Protein AF-A0A7S0IC46-F1 (afdb_monomer)

InterPro domains:
  IPR007271 Nucleotide-sugar transporter [PF04142] (14-119)
  IPR007271 Nucleotide-sugar transporter [PTHR10231] (14-120)

Radius of gyration: 25.65 Å; Cα contacts (8 Å, |Δi|>4): 23; chains: 1; bounding box: 39×58×80 Å

Organism: Micromonas pusilla (NCBI:txid38833)

Solvent-accessible surface area (backbone atoms only — not comparable to full-atom values): 8799 Å² total; per-residue (Å²): 136,85,81,82,81,76,76,78,73,77,76,77,77,74,48,72,65,57,53,52,51,52,50,50,54,52,49,49,68,58,48,50,62,52,49,35,62,76,61,72,44,92,59,76,68,66,86,70,45,76,64,53,54,51,52,51,5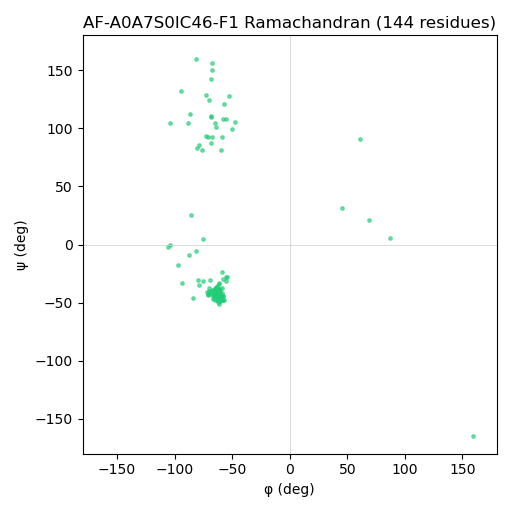4,51,51,54,50,48,56,51,51,50,56,49,47,61,76,74,46,55,75,67,58,52,55,52,51,52,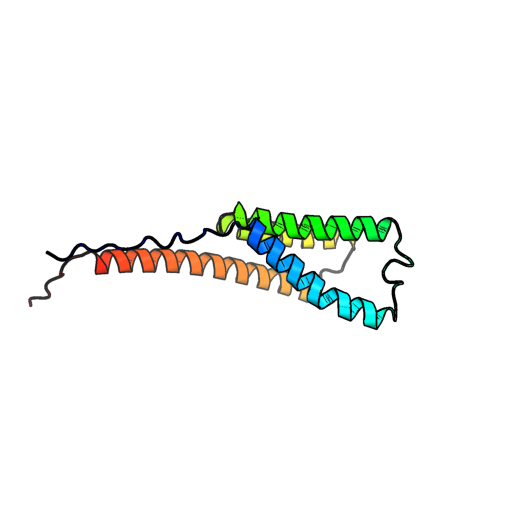53,52,50,52,54,49,50,55,52,49,45,46,73,74,63,71,49,78,86,44,69,66,59,56,49,50,53,51,52,52,52,51,53,53,53,50,57,53,52,54,53,55,52,51,54,49,53,52,50,53,50,49,54,58,71,70,46,87,68,87,74,86,80,128

Secondary structure (DSSP, 8-state):
---------------HHHHHHHHHHHHHHHHHHHHHHHHTSS-TTTT--HHHHHHHHHHHHHHHHHHHHHHH--HHHHHHHHHHHHHHHHHHHHHHH-----HHHHHHHHHHHHHHHHHHHHHHHHHHHHHHHHHHHSS-------

pLDDT: mean 77.1, std 13.33, range [38.56, 94.75]

Sequence (146 aa):
GGSGVGGERGAETFSVWDRNIQLAMYSIAIYLPTAFLDVGGANILEGWTPLVWGIACLHASGGVLVALSVLYSSSVTKTVAVCASLVLTTVMGNALFDAPLDGAIGLGCAVVVIAVFGYRDDCDVEEELRRLRRLAEGSPGFHRSQ

Mean predicted aligned error: 13.06 Å

Foldseek 3Di:
DDDPPPPPPPPPPDDLVNVVVVVVVVVCVVVVVVLCVVVVHPCSVPPDDVVNVVVVVVVVVVVVVVSVCVVPDDPVVVLVVVLVCLVVCVVCCCVPVVDPPPVVSVVVSVVVVVVSVVVVVVVVVVVVVVVVVCVVVVDPDPDPDD

Structure (mmCIF, N/CA/C/O backbone):
data_AF-A0A7S0IC46-F1
#
_entry.id   AF-A0A7S0IC46-F1
#
loop_
_atom_site.group_PDB
_atom_site.id
_atom_site.type_symbol
_atom_site.label_atom_id
_atom_site.label_alt_id
_atom_site.label_comp_id
_atom_site.label_asym_id
_atom_site.label_entity_id
_atom_site.label_seq_id
_atom_site.pdbx_PDB_ins_code
_atom_site.Cartn_x
_atom_site.Cartn_y
_atom_site.Cartn_z
_atom_site.occupancy
_atom_site.B_iso_or_equiv
_atom_site.auth_seq_id
_atom_site.auth_comp_id
_atom_site.auth_asym_id
_atom_site.auth_atom_id
_atom_site.pdbx_PDB_model_num
ATOM 1 N N . GLY A 1 1 ? 5.095 31.108 47.128 1.00 38.56 1 GLY A N 1
ATOM 2 C CA . GLY A 1 1 ? 4.135 30.685 46.095 1.00 38.56 1 GLY A CA 1
ATOM 3 C C . GLY A 1 1 ? 4.890 30.557 44.800 1.00 38.56 1 GLY A C 1
ATOM 4 O O . GLY A 1 1 ? 5.307 31.573 44.269 1.00 38.56 1 GLY A O 1
ATOM 5 N N . GLY A 1 2 ? 5.184 29.326 44.383 1.00 42.34 2 GLY A N 1
ATOM 6 C CA . GLY A 1 2 ? 5.891 29.052 43.135 1.00 42.34 2 GLY A CA 1
ATOM 7 C C . GLY A 1 2 ? 4.890 28.967 41.992 1.00 42.34 2 GLY A C 1
ATOM 8 O O . GLY A 1 2 ? 4.069 28.055 41.965 1.00 42.34 2 GLY A O 1
ATOM 9 N N . SER A 1 3 ? 4.946 29.936 41.086 1.00 43.66 3 SER A N 1
ATOM 10 C CA . SER A 1 3 ? 4.186 29.943 39.842 1.00 43.66 3 SER A CA 1
ATOM 11 C C . SER A 1 3 ? 4.713 28.842 38.923 1.00 43.66 3 SER A C 1
ATOM 13 O O . SER A 1 3 ? 5.831 28.924 38.418 1.00 43.66 3 SER A O 1
ATOM 15 N N . GLY A 1 4 ? 3.909 27.799 38.724 1.00 46.34 4 GLY A N 1
ATOM 16 C CA . GLY A 1 4 ? 4.142 26.783 37.707 1.00 46.34 4 GLY A CA 1
ATOM 17 C C . GLY A 1 4 ? 3.857 27.356 36.324 1.00 46.34 4 GLY A C 1
ATOM 18 O O . GLY A 1 4 ? 2.721 27.330 35.864 1.00 46.34 4 GLY A O 1
ATOM 19 N N . VAL A 1 5 ? 4.892 27.865 35.657 1.00 52.06 5 VAL A N 1
ATOM 20 C CA . VAL A 1 5 ? 4.880 28.083 34.206 1.00 52.06 5 VAL A CA 1
ATOM 21 C C . VAL A 1 5 ? 5.170 26.730 33.560 1.00 52.06 5 VAL A C 1
ATOM 23 O O . VAL A 1 5 ? 6.310 26.382 33.257 1.00 52.06 5 VAL A O 1
ATOM 26 N N . GLY A 1 6 ? 4.118 25.924 33.425 1.00 44.19 6 GLY A N 1
ATOM 27 C CA . GLY A 1 6 ? 4.109 24.778 32.527 1.00 44.19 6 GLY A CA 1
ATOM 28 C C . GLY A 1 6 ? 4.069 25.309 31.104 1.00 44.19 6 GLY A C 1
ATOM 29 O O . GLY A 1 6 ? 3.000 25.614 30.592 1.00 44.19 6 GLY A O 1
ATOM 30 N N . GLY A 1 7 ? 5.244 25.485 30.499 1.00 42.31 7 GLY A N 1
ATOM 31 C CA . GLY A 1 7 ? 5.361 25.783 29.080 1.00 42.31 7 GLY A CA 1
ATOM 32 C C . GLY A 1 7 ? 4.701 24.667 28.282 1.00 42.31 7 GLY A C 1
ATOM 33 O O . GLY A 1 7 ? 5.226 23.553 28.213 1.00 42.31 7 GLY A O 1
ATOM 34 N N . GLU A 1 8 ? 3.547 24.975 27.701 1.00 49.84 8 GLU A N 1
ATOM 35 C CA . GLU A 1 8 ? 2.916 24.190 26.654 1.00 49.84 8 GLU A CA 1
ATOM 36 C C . GLU A 1 8 ? 3.900 24.121 25.482 1.00 49.84 8 GLU A C 1
ATOM 38 O O . GLU A 1 8 ? 3.973 25.007 24.632 1.00 49.84 8 GLU A O 1
ATOM 43 N N . ARG A 1 9 ? 4.730 23.073 25.454 1.00 46.66 9 ARG A N 1
ATOM 44 C CA . ARG A 1 9 ? 5.379 22.653 24.217 1.00 46.66 9 ARG A CA 1
ATOM 45 C C . ARG A 1 9 ? 4.244 22.219 23.307 1.00 46.66 9 ARG A C 1
ATOM 47 O O . ARG A 1 9 ? 3.701 21.135 23.504 1.00 46.66 9 ARG A O 1
ATOM 54 N N . GLY A 1 10 ? 3.870 23.094 22.374 1.00 42.12 10 GLY A N 1
ATOM 55 C CA . GLY A 1 10 ? 2.968 22.771 21.282 1.00 42.12 10 GLY A CA 1
ATOM 56 C C . GLY A 1 10 ? 3.429 21.460 20.666 1.00 42.12 10 GLY A C 1
ATOM 57 O O . GLY A 1 10 ? 4.481 21.394 20.034 1.00 42.12 10 GLY A O 1
ATOM 58 N N . ALA A 1 11 ? 2.691 20.390 20.944 1.00 45.97 11 ALA A N 1
ATOM 59 C CA . ALA A 1 11 ? 2.861 19.137 20.249 1.00 45.97 11 ALA A CA 1
ATOM 60 C C . ALA A 1 11 ? 2.399 19.414 18.820 1.00 45.97 11 ALA A C 1
ATOM 62 O O . ALA A 1 11 ? 1.199 19.387 18.545 1.00 45.97 11 ALA A O 1
ATOM 63 N N . GLU A 1 12 ? 3.337 19.788 17.945 1.00 57.50 12 GLU A N 1
ATOM 64 C CA . GLU A 1 12 ? 3.043 19.992 16.532 1.00 57.50 12 GLU A CA 1
ATOM 65 C C . GLU A 1 12 ? 2.421 18.703 16.007 1.00 57.50 12 GLU A C 1
ATOM 67 O O . GLU A 1 12 ? 3.049 17.643 15.934 1.00 57.50 12 GLU A O 1
ATOM 72 N N . THR A 1 13 ? 1.121 18.773 15.755 1.00 60.06 13 THR A N 1
ATOM 73 C CA . THR A 1 13 ? 0.325 17.637 15.324 1.00 60.06 13 THR A CA 1
ATOM 74 C C . THR A 1 13 ? 0.618 17.481 13.842 1.00 60.06 13 THR A C 1
ATOM 76 O O . THR A 1 13 ? -0.045 18.083 13.004 1.00 60.06 13 THR A O 1
ATOM 79 N N . PHE A 1 14 ? 1.691 16.752 13.524 1.00 67.69 14 PHE A N 1
ATOM 80 C CA . PHE A 1 14 ? 2.084 16.502 12.141 1.00 67.69 14 PHE A CA 1
ATOM 81 C C . PHE A 1 14 ? 0.904 15.932 11.363 1.00 67.69 14 PHE A C 1
ATOM 83 O O . PHE A 1 14 ? 0.287 14.943 11.776 1.00 67.69 14 PHE A O 1
ATOM 90 N N . SER A 1 15 ? 0.608 16.552 10.226 1.00 80.62 15 SER A N 1
ATOM 91 C CA . SER A 1 15 ? -0.452 16.087 9.352 1.00 80.62 15 SER A CA 1
ATOM 92 C C . SER A 1 15 ? -0.062 14.738 8.754 1.00 80.62 15 SER A C 1
ATOM 94 O O . SER A 1 15 ? 1.111 14.448 8.505 1.00 80.62 15 SER A O 1
ATOM 96 N N . VAL A 1 16 ? -1.053 13.899 8.459 1.00 76.75 16 VAL A N 1
ATOM 97 C CA . VAL A 1 16 ? -0.824 12.631 7.744 1.00 76.75 16 VAL A CA 1
ATOM 98 C C . VAL A 1 16 ? -0.162 12.887 6.384 1.00 76.75 16 VAL A C 1
ATOM 100 O O . VAL A 1 16 ? 0.652 12.087 5.924 1.00 76.75 16 VAL A O 1
ATOM 103 N N . TRP A 1 17 ? -0.432 14.051 5.789 1.00 79.75 17 TRP A N 1
ATOM 104 C CA . TRP A 1 17 ? 0.212 14.515 4.564 1.00 79.75 17 TRP A CA 1
ATOM 105 C C . TRP A 1 17 ? 1.710 14.771 4.746 1.00 79.75 17 TRP A C 1
ATOM 107 O O . TRP A 1 17 ? 2.495 14.327 3.912 1.00 79.75 17 TRP A O 1
ATOM 117 N N . ASP A 1 18 ? 2.122 15.380 5.861 1.00 86.31 18 ASP A N 1
ATOM 118 C CA . ASP A 1 18 ? 3.540 15.623 6.159 1.00 86.31 18 ASP A CA 1
ATOM 119 C C . ASP A 1 18 ? 4.296 14.304 6.310 1.00 86.31 18 ASP A C 1
ATOM 121 O O . ASP A 1 18 ? 5.403 14.143 5.797 1.00 86.31 18 ASP A O 1
ATOM 125 N N . ARG A 1 19 ? 3.669 13.315 6.955 1.00 84.94 19 ARG A N 1
ATOM 126 C CA . ARG A 1 19 ? 4.234 11.967 7.106 1.00 84.94 19 ARG A CA 1
ATOM 127 C C . ARG A 1 19 ? 4.354 11.247 5.763 1.00 84.94 19 ARG A C 1
ATOM 129 O O . ARG A 1 19 ? 5.375 10.609 5.516 1.00 84.94 19 ARG A O 1
ATOM 136 N N . ASN A 1 20 ? 3.357 11.372 4.885 1.00 86.88 20 ASN A N 1
ATOM 137 C CA . ASN A 1 20 ? 3.401 10.786 3.543 1.00 86.88 20 ASN A CA 1
ATOM 138 C C . ASN A 1 20 ? 4.488 11.436 2.669 1.00 86.88 20 ASN A C 1
ATOM 140 O O . ASN A 1 20 ? 5.211 10.737 1.965 1.00 86.88 20 ASN A O 1
ATOM 144 N N . ILE A 1 21 ? 4.655 12.760 2.761 1.00 87.69 21 ILE A N 1
ATOM 145 C CA . ILE A 1 21 ? 5.720 13.487 2.056 1.00 87.69 21 ILE A CA 1
ATOM 146 C C . ILE A 1 21 ? 7.096 13.076 2.592 1.00 87.69 21 ILE A C 1
ATOM 148 O O . ILE A 1 21 ? 7.990 12.795 1.800 1.00 87.69 21 ILE A O 1
ATOM 152 N N . GLN A 1 22 ? 7.268 12.970 3.913 1.00 91.44 22 GLN A N 1
ATOM 153 C CA . GLN A 1 22 ? 8.515 12.479 4.516 1.00 91.44 22 GLN A CA 1
ATOM 154 C C . GLN A 1 22 ? 8.873 11.081 3.999 1.00 91.44 22 GLN A C 1
ATOM 156 O O . GLN A 1 22 ? 10.003 10.855 3.570 1.00 91.44 22 GLN A O 1
ATOM 161 N N . LEU A 1 23 ? 7.906 10.161 3.984 1.00 87.62 23 LEU A N 1
ATOM 162 C CA . LEU A 1 23 ? 8.093 8.809 3.453 1.00 87.62 23 LEU A CA 1
ATOM 163 C C . LEU A 1 23 ? 8.463 8.826 1.966 1.00 87.62 23 LEU A C 1
ATOM 165 O O . LEU A 1 23 ? 9.425 8.166 1.588 1.00 87.62 23 LEU A O 1
ATOM 169 N N . ALA A 1 24 ? 7.776 9.623 1.144 1.00 88.69 24 ALA A N 1
ATOM 170 C CA . ALA A 1 24 ? 8.094 9.759 -0.276 1.00 88.69 24 ALA A CA 1
ATOM 171 C C . ALA A 1 24 ? 9.520 10.289 -0.503 1.00 88.69 24 ALA A C 1
ATOM 173 O O . ALA A 1 24 ? 10.242 9.772 -1.356 1.00 88.69 24 ALA A O 1
ATOM 174 N N . MET A 1 25 ? 9.960 11.267 0.295 1.00 90.81 25 MET A N 1
ATOM 175 C CA . MET A 1 25 ? 11.327 11.795 0.236 1.00 90.81 25 MET A CA 1
ATOM 176 C C . MET A 1 25 ? 12.365 10.719 0.580 1.00 90.81 25 MET A C 1
ATOM 178 O O . MET A 1 25 ? 13.367 10.595 -0.125 1.00 90.81 25 MET A O 1
ATOM 182 N N . TYR A 1 26 ? 12.114 9.902 1.609 1.00 92.12 26 TYR A N 1
ATOM 183 C CA . TYR A 1 26 ? 12.984 8.768 1.938 1.00 92.12 26 TYR A CA 1
ATOM 184 C C . TYR A 1 26 ? 12.990 7.703 0.836 1.00 92.12 26 TYR A C 1
ATOM 186 O O . TYR A 1 26 ? 14.058 7.202 0.486 1.00 92.12 26 TYR A O 1
ATOM 194 N N . SER A 1 27 ? 11.835 7.390 0.241 1.00 89.25 27 SER A N 1
ATOM 195 C CA . SER A 1 27 ? 11.753 6.459 -0.888 1.00 89.25 27 SER A CA 1
ATOM 196 C C . SER A 1 27 ? 12.572 6.951 -2.078 1.00 89.25 27 SER A C 1
ATOM 198 O O . SER A 1 27 ? 13.369 6.185 -2.612 1.00 89.25 27 SER A O 1
ATOM 200 N N . ILE A 1 28 ? 12.450 8.225 -2.461 1.00 89.44 28 ILE A N 1
ATOM 201 C CA . ILE A 1 28 ? 13.240 8.799 -3.560 1.00 89.44 28 ILE A CA 1
ATOM 202 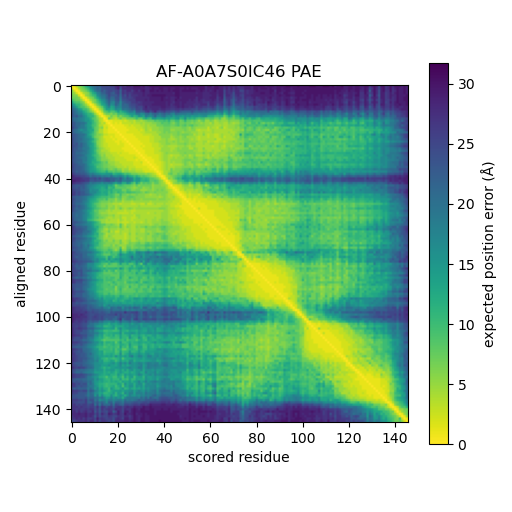C C . ILE A 1 28 ? 14.734 8.743 -3.225 1.00 89.44 28 ILE A C 1
ATOM 204 O O . ILE A 1 28 ? 15.523 8.309 -4.058 1.00 89.44 28 ILE A O 1
ATOM 208 N N . ALA A 1 29 ? 15.131 9.115 -2.006 1.00 91.56 29 ALA A N 1
ATOM 209 C CA . ALA A 1 29 ? 16.536 9.112 -1.600 1.00 91.56 29 ALA A CA 1
ATOM 210 C C . ALA A 1 29 ? 17.182 7.716 -1.652 1.00 91.56 29 ALA A C 1
ATOM 212 O O . ALA A 1 29 ? 18.367 7.609 -1.960 1.00 91.56 29 ALA A O 1
ATOM 213 N N . ILE A 1 30 ? 16.418 6.657 -1.368 1.00 90.12 30 ILE A N 1
ATOM 214 C CA . ILE A 1 30 ? 16.911 5.273 -1.389 1.00 90.12 30 ILE A CA 1
ATOM 215 C C . ILE A 1 30 ? 16.866 4.687 -2.805 1.00 90.12 30 ILE A C 1
ATOM 217 O O . ILE A 1 30 ? 17.842 4.085 -3.241 1.00 90.12 30 ILE A O 1
ATOM 221 N N . TYR A 1 31 ? 15.760 4.862 -3.532 1.00 86.75 31 TYR A N 1
ATOM 222 C CA . TYR A 1 31 ? 15.569 4.225 -4.839 1.00 86.75 31 TYR A CA 1
ATOM 223 C C . TYR A 1 31 ? 16.300 4.936 -5.978 1.00 86.75 31 TYR A C 1
ATOM 225 O O . TYR A 1 31 ? 16.703 4.275 -6.933 1.00 86.75 31 TYR A O 1
ATOM 233 N N . LEU A 1 32 ? 16.487 6.257 -5.903 1.00 85.50 32 LEU A N 1
ATOM 234 C CA . LEU A 1 32 ? 17.108 7.019 -6.987 1.00 85.50 32 LEU A CA 1
ATOM 235 C C . LEU A 1 32 ? 18.570 6.588 -7.236 1.00 85.50 32 LEU A C 1
ATOM 237 O O . LEU A 1 32 ? 18.887 6.296 -8.388 1.00 85.50 32 LEU A O 1
ATOM 241 N N . PRO A 1 33 ? 19.453 6.447 -6.223 1.00 86.75 33 PRO A N 1
ATOM 242 C CA . PRO A 1 33 ? 20.809 5.938 -6.438 1.00 86.75 33 PRO A CA 1
ATOM 243 C C . PRO A 1 33 ? 20.832 4.504 -6.974 1.00 86.75 33 PRO A C 1
ATOM 245 O O . PRO A 1 33 ? 21.615 4.205 -7.871 1.00 86.75 33 PRO A O 1
ATOM 248 N N . THR A 1 34 ? 19.963 3.625 -6.464 1.00 84.69 34 THR A N 1
ATOM 249 C CA . THR A 1 34 ? 19.869 2.234 -6.933 1.00 84.69 34 THR A CA 1
ATOM 250 C C . THR A 1 34 ? 19.466 2.175 -8.405 1.00 84.69 34 THR A C 1
ATOM 252 O O . THR A 1 34 ? 20.118 1.489 -9.185 1.00 84.69 34 THR A O 1
ATOM 255 N N . ALA A 1 35 ? 18.470 2.965 -8.812 1.00 83.81 35 ALA A N 1
ATOM 256 C CA . ALA A 1 35 ? 18.040 3.048 -10.206 1.00 83.81 35 ALA A CA 1
ATOM 257 C C . ALA A 1 35 ? 19.136 3.616 -11.129 1.00 83.81 35 ALA A C 1
ATOM 259 O O . ALA A 1 35 ? 19.299 3.149 -12.254 1.00 83.81 35 ALA A O 1
ATOM 260 N N . PHE A 1 36 ? 19.917 4.592 -10.655 1.00 83.31 36 PHE A N 1
ATOM 261 C CA . PHE A 1 36 ? 21.054 5.137 -11.405 1.00 83.31 36 PHE A CA 1
ATOM 262 C C . PHE A 1 36 ? 22.164 4.105 -11.638 1.00 83.31 36 PHE A C 1
ATOM 264 O O . PHE A 1 36 ? 22.776 4.100 -12.708 1.00 83.31 36 PHE A O 1
ATOM 271 N N . LEU A 1 37 ? 22.431 3.245 -10.650 1.00 83.56 37 LEU A N 1
ATOM 272 C CA . LEU A 1 37 ? 23.432 2.183 -10.761 1.00 83.56 37 LEU A CA 1
ATOM 273 C C . LEU A 1 37 ? 22.967 1.052 -11.686 1.00 83.56 37 LEU A C 1
ATOM 275 O O . LEU A 1 37 ? 23.766 0.587 -12.494 1.00 83.56 37 LEU A O 1
ATOM 279 N N . ASP A 1 38 ? 21.691 0.662 -11.613 1.00 80.75 38 ASP A N 1
ATOM 280 C CA . ASP A 1 38 ? 21.122 -0.400 -12.459 1.00 80.75 38 ASP A CA 1
ATOM 281 C C . ASP A 1 38 ? 21.084 -0.017 -13.943 1.00 80.75 38 ASP A C 1
ATOM 283 O O . ASP A 1 38 ? 21.365 -0.842 -14.811 1.00 80.75 38 ASP A O 1
ATOM 287 N N . VAL A 1 39 ? 20.757 1.241 -14.251 1.00 76.62 39 VAL A N 1
ATOM 288 C CA . VAL A 1 39 ? 20.660 1.730 -15.639 1.00 76.62 39 VAL A CA 1
ATOM 289 C C . VAL A 1 39 ? 22.014 2.240 -16.164 1.00 76.62 39 VAL A C 1
ATOM 291 O O . VAL A 1 39 ? 22.171 2.492 -17.358 1.00 76.62 39 VAL A O 1
ATOM 294 N N . GLY A 1 40 ? 23.028 2.365 -15.300 1.00 66.44 40 GLY A N 1
ATOM 295 C CA . GLY A 1 40 ? 24.389 2.751 -15.687 1.00 66.44 40 GLY A CA 1
ATOM 296 C C . GLY A 1 40 ? 24.539 4.204 -16.161 1.00 66.44 40 GLY A C 1
ATOM 297 O O . GLY A 1 40 ? 25.499 4.517 -16.866 1.00 66.44 40 GLY A O 1
ATOM 298 N N . GLY A 1 41 ? 23.613 5.104 -15.806 1.00 68.00 41 GLY A N 1
ATOM 299 C CA . GLY A 1 41 ? 23.637 6.506 -16.238 1.00 68.00 41 GLY A CA 1
ATOM 300 C C . GLY A 1 41 ? 22.284 7.225 -16.160 1.00 68.00 41 GLY A C 1
ATOM 301 O O . GLY A 1 41 ? 21.345 6.756 -15.525 1.00 68.00 41 GLY A O 1
ATOM 302 N N . ALA A 1 42 ? 22.179 8.385 -16.824 1.00 65.69 42 ALA A N 1
ATOM 303 C CA . ALA A 1 42 ? 21.002 9.270 -16.807 1.00 65.69 42 ALA A CA 1
ATOM 304 C C . ALA A 1 42 ? 19.800 8.776 -17.648 1.00 65.69 42 ALA A C 1
ATOM 306 O O . ALA A 1 42 ? 18.787 9.468 -17.744 1.00 65.69 42 ALA A O 1
ATOM 307 N N . ASN A 1 43 ? 19.878 7.575 -18.225 1.00 72.88 43 ASN A N 1
ATOM 308 C CA . ASN A 1 43 ? 18.878 7.027 -19.148 1.00 72.88 43 ASN A CA 1
ATOM 309 C C . ASN A 1 43 ? 17.713 6.314 -18.436 1.00 72.88 43 ASN A C 1
ATOM 311 O O . ASN A 1 43 ? 17.050 5.456 -19.004 1.00 72.88 43 ASN A O 1
ATOM 315 N N . ILE A 1 44 ? 17.423 6.685 -17.188 1.00 73.94 44 ILE A N 1
ATOM 316 C CA . ILE A 1 44 ? 16.390 6.066 -16.332 1.00 73.94 44 ILE A CA 1
ATOM 317 C C . ILE A 1 44 ? 14.980 6.127 -16.949 1.00 73.94 44 ILE A C 1
ATOM 319 O O . ILE A 1 44 ? 14.098 5.344 -16.601 1.00 73.94 44 ILE A O 1
ATOM 323 N N . LEU A 1 45 ? 14.766 7.091 -17.849 1.00 77.69 45 LEU A N 1
ATOM 324 C CA . LEU A 1 45 ? 13.497 7.334 -18.536 1.00 77.69 45 LEU A CA 1
ATOM 325 C C . LEU A 1 45 ? 13.497 6.847 -19.995 1.00 77.69 45 LEU A C 1
ATOM 327 O O . LEU A 1 45 ? 12.493 6.984 -20.695 1.00 77.69 45 LEU A O 1
ATOM 331 N N . GLU A 1 46 ? 14.604 6.280 -20.472 1.00 78.31 46 GLU A N 1
ATOM 332 C CA . GLU A 1 46 ? 14.701 5.752 -21.829 1.00 78.31 46 GLU A CA 1
ATOM 333 C C . GLU A 1 46 ? 13.885 4.451 -21.939 1.00 78.31 46 GLU A C 1
ATOM 335 O O . GLU A 1 46 ? 13.992 3.558 -21.103 1.00 78.31 46 GLU A O 1
ATOM 340 N N . GLY A 1 47 ? 13.000 4.360 -22.938 1.00 81.12 47 GLY A N 1
ATOM 341 C CA . GLY A 1 47 ? 12.109 3.204 -23.121 1.00 81.12 47 GLY A CA 1
ATOM 342 C C . GLY A 1 47 ? 10.780 3.263 -22.354 1.00 81.12 47 GLY A C 1
ATOM 343 O O . GLY A 1 47 ? 9.999 2.310 -22.416 1.00 81.12 47 GLY A O 1
ATOM 344 N N . TRP A 1 48 ? 10.466 4.375 -21.677 1.00 85.50 48 TRP A N 1
ATOM 345 C CA . TRP A 1 48 ? 9.160 4.554 -21.037 1.00 85.50 48 TRP A CA 1
ATOM 346 C C . TRP A 1 48 ? 8.051 4.696 -22.079 1.00 85.50 48 TRP A C 1
ATOM 348 O O . TRP A 1 48 ? 7.923 5.711 -22.764 1.00 85.50 48 TRP A O 1
ATOM 358 N N . THR A 1 49 ? 7.210 3.673 -22.177 1.00 90.31 49 THR A N 1
ATOM 359 C CA . THR A 1 49 ? 6.011 3.717 -23.016 1.00 90.31 49 THR A CA 1
ATOM 360 C C . THR A 1 49 ? 4.867 4.440 -22.288 1.00 90.31 49 THR A C 1
ATOM 362 O O . THR A 1 49 ? 4.860 4.504 -21.055 1.00 90.31 49 THR A O 1
ATOM 365 N N . PRO A 1 50 ? 3.845 4.952 -23.004 1.00 90.00 50 PRO A N 1
ATOM 366 C CA . PRO A 1 50 ? 2.651 5.530 -22.377 1.00 90.00 50 PRO A CA 1
ATOM 367 C C . PRO A 1 50 ? 1.957 4.583 -21.383 1.00 90.00 50 PRO A C 1
ATOM 369 O O . PRO A 1 50 ? 1.345 5.033 -20.418 1.00 90.00 50 PRO A O 1
ATOM 372 N N . LEU A 1 51 ? 2.093 3.267 -21.584 1.00 92.69 51 LEU A N 1
ATOM 373 C CA . LEU A 1 51 ? 1.603 2.254 -20.652 1.00 92.69 51 LEU A CA 1
ATOM 374 C C . LEU A 1 51 ? 2.332 2.323 -19.303 1.00 92.69 51 LEU A C 1
ATOM 376 O O . LEU A 1 51 ? 1.680 2.279 -18.264 1.00 92.69 51 LEU A O 1
ATOM 380 N N . VAL A 1 52 ? 3.662 2.466 -19.308 1.00 91.12 52 VAL A N 1
ATOM 381 C CA . VAL A 1 52 ? 4.467 2.589 -18.079 1.00 91.12 52 VAL A CA 1
ATOM 382 C C . VAL A 1 52 ? 4.050 3.832 -17.297 1.00 91.12 52 VAL A C 1
ATOM 384 O O . VAL A 1 52 ? 3.858 3.750 -16.087 1.00 91.12 52 VAL A O 1
ATOM 387 N N . TRP A 1 53 ? 3.804 4.950 -17.985 1.00 90.50 53 TRP A N 1
ATOM 388 C CA . TRP A 1 53 ? 3.238 6.151 -17.364 1.00 90.50 53 TRP A CA 1
ATOM 389 C C . TRP A 1 53 ? 1.864 5.893 -16.738 1.00 90.50 53 TRP A C 1
ATOM 391 O O . TRP A 1 53 ? 1.622 6.299 -15.602 1.00 90.50 53 TRP A O 1
ATOM 401 N N . GLY A 1 54 ? 0.982 5.171 -17.436 1.00 94.75 54 GLY A N 1
ATOM 402 C CA . GLY A 1 54 ? -0.319 4.769 -16.899 1.00 94.75 54 GLY A CA 1
ATOM 403 C C . GLY A 1 54 ? -0.200 3.918 -15.630 1.00 94.75 54 GLY A C 1
ATOM 404 O O . GLY A 1 54 ? -0.854 4.212 -14.629 1.00 94.75 54 GLY A O 1
ATOM 405 N N . ILE A 1 55 ? 0.676 2.910 -15.640 1.00 93.62 55 ILE A N 1
ATOM 406 C CA . ILE A 1 55 ? 0.929 2.030 -14.489 1.00 93.62 55 ILE A CA 1
ATOM 407 C C . ILE A 1 55 ? 1.546 2.818 -13.326 1.00 93.62 55 ILE A C 1
ATOM 409 O O . ILE A 1 55 ? 1.131 2.631 -12.185 1.00 93.62 55 ILE A O 1
ATOM 413 N N . ALA A 1 56 ? 2.486 3.728 -13.592 1.00 91.88 56 ALA A N 1
ATOM 414 C CA . ALA A 1 56 ? 3.107 4.569 -12.570 1.00 91.88 56 ALA A CA 1
ATOM 415 C C . ALA A 1 56 ? 2.081 5.489 -11.886 1.00 91.88 56 ALA A C 1
ATOM 417 O O . ALA A 1 56 ? 2.030 5.552 -10.656 1.00 91.88 56 ALA A O 1
ATOM 418 N N . CYS A 1 57 ? 1.212 6.143 -12.664 1.00 92.81 57 CYS A N 1
ATOM 419 C CA . CYS A 1 57 ? 0.113 6.952 -12.134 1.00 92.81 57 CYS A CA 1
ATOM 420 C C . CYS A 1 57 ? -0.873 6.109 -11.317 1.00 92.81 57 CYS A C 1
ATOM 422 O O . CYS A 1 57 ? -1.284 6.519 -10.229 1.00 92.81 57 CYS A O 1
ATOM 424 N N . LEU A 1 58 ? -1.221 4.915 -11.807 1.00 93.00 58 LEU A N 1
ATOM 425 C CA . LEU A 1 58 ? -2.099 3.993 -11.093 1.00 93.00 58 LEU A CA 1
ATOM 426 C C . LEU A 1 58 ? -1.477 3.572 -9.754 1.00 93.00 58 LEU A C 1
ATOM 428 O O . LEU A 1 58 ? -2.146 3.649 -8.726 1.00 93.00 58 LEU A O 1
ATOM 432 N N . HIS A 1 59 ? -0.191 3.217 -9.743 1.00 91.25 59 HIS A N 1
ATOM 433 C CA . HIS A 1 59 ? 0.539 2.841 -8.532 1.00 91.25 59 HIS A CA 1
ATOM 434 C C . HIS A 1 59 ? 0.574 3.994 -7.520 1.00 91.25 59 HIS A C 1
ATOM 436 O O . HIS A 1 59 ? 0.231 3.803 -6.351 1.00 91.25 59 HIS A O 1
ATOM 442 N N . ALA A 1 60 ? 0.913 5.207 -7.970 1.00 90.44 60 ALA A N 1
ATOM 443 C CA . ALA A 1 60 ? 0.932 6.392 -7.117 1.00 90.44 60 ALA A CA 1
ATOM 444 C C . ALA A 1 60 ? -0.456 6.682 -6.518 1.00 90.44 60 ALA A C 1
ATOM 446 O O . ALA A 1 60 ? -0.579 6.892 -5.310 1.00 90.44 60 ALA A O 1
ATOM 447 N N . SER A 1 61 ? -1.513 6.623 -7.337 1.00 90.69 61 SER A N 1
ATOM 448 C CA . SER A 1 61 ? -2.890 6.803 -6.865 1.00 90.69 61 SER A CA 1
ATOM 449 C C . SER A 1 61 ? -3.315 5.719 -5.869 1.00 90.69 61 SER A C 1
ATOM 451 O O . SER A 1 61 ? -3.975 6.032 -4.881 1.00 90.69 61 SER A O 1
ATOM 453 N N . GLY A 1 62 ? -2.873 4.472 -6.063 1.00 87.69 62 GLY A N 1
ATOM 454 C CA . GLY A 1 62 ? -3.110 3.369 -5.135 1.00 87.69 62 GLY A CA 1
ATOM 455 C C . GLY A 1 62 ? -2.489 3.628 -3.763 1.00 87.69 62 GLY A C 1
ATOM 456 O O . GLY A 1 62 ? -3.169 3.481 -2.749 1.00 87.69 62 GLY A O 1
ATOM 457 N N . GLY A 1 63 ? -1.241 4.105 -3.718 1.00 85.81 63 GLY A N 1
ATOM 458 C CA . GLY A 1 63 ? -0.588 4.495 -2.463 1.00 85.81 63 GLY A CA 1
ATOM 459 C C . GLY A 1 63 ? -1.337 5.612 -1.726 1.00 85.81 63 GLY A C 1
ATOM 460 O O . GLY A 1 63 ? -1.570 5.518 -0.518 1.00 85.81 63 GLY A O 1
ATOM 461 N N . VAL A 1 64 ? -1.796 6.633 -2.459 1.00 87.31 64 VAL A N 1
ATOM 462 C CA . VAL A 1 64 ? -2.604 7.726 -1.890 1.00 87.31 64 VAL A CA 1
ATOM 463 C C . VAL A 1 64 ? -3.955 7.213 -1.382 1.00 87.31 64 VAL A C 1
ATOM 465 O O . VAL A 1 64 ? -4.359 7.562 -0.274 1.00 87.31 64 VAL A O 1
ATOM 468 N N . LEU A 1 65 ? -4.641 6.351 -2.137 1.00 87.12 65 LEU A N 1
ATOM 469 C CA . LEU A 1 65 ? -5.908 5.741 -1.721 1.00 87.12 65 LEU A CA 1
ATOM 470 C C . LEU A 1 65 ? -5.752 4.901 -0.453 1.00 87.12 65 LEU A C 1
ATOM 472 O O . LEU A 1 65 ? -6.610 4.975 0.425 1.00 87.12 65 LEU A O 1
ATOM 476 N N . VAL A 1 66 ? -4.654 4.153 -0.310 1.00 84.31 66 VAL A N 1
ATOM 477 C CA . VAL A 1 66 ? -4.356 3.413 0.924 1.00 84.31 66 VAL A CA 1
ATOM 478 C C . VAL A 1 66 ? -4.177 4.382 2.095 1.00 84.31 66 VAL A C 1
ATOM 480 O O . VAL A 1 66 ? -4.831 4.200 3.123 1.00 84.31 66 VAL A O 1
ATOM 483 N N . ALA A 1 67 ? -3.395 5.455 1.941 1.00 84.12 67 ALA A N 1
ATOM 484 C CA . ALA A 1 67 ? -3.231 6.469 2.988 1.00 84.12 67 ALA A CA 1
ATOM 485 C C . ALA A 1 67 ? -4.570 7.115 3.400 1.00 84.12 67 ALA A C 1
ATOM 487 O O . ALA A 1 67 ? -4.872 7.221 4.593 1.00 84.12 67 ALA A O 1
ATOM 488 N N . LEU A 1 68 ? -5.412 7.472 2.425 1.00 82.62 68 LEU A N 1
ATOM 489 C CA . LEU A 1 68 ? -6.749 8.017 2.674 1.00 82.62 68 LEU A CA 1
ATOM 490 C C . LEU A 1 68 ? -7.661 6.983 3.346 1.00 82.62 68 LEU A C 1
ATOM 492 O O . LEU A 1 68 ? -8.344 7.309 4.312 1.00 82.62 68 LEU A O 1
ATOM 496 N N . SER A 1 69 ? -7.647 5.725 2.906 1.00 81.88 69 SER A N 1
ATOM 497 C CA . SER A 1 69 ? -8.437 4.661 3.536 1.00 81.88 69 SER A CA 1
ATOM 498 C C . SER A 1 69 ? -8.029 4.434 4.991 1.00 81.88 69 SER A C 1
ATOM 500 O O . SER A 1 69 ? -8.879 4.171 5.836 1.00 81.88 69 SER A O 1
ATOM 502 N N . VAL A 1 70 ? -6.748 4.592 5.331 1.00 78.62 70 VAL A N 1
ATOM 503 C CA . VAL A 1 70 ? -6.300 4.502 6.722 1.00 78.62 70 VAL A CA 1
ATOM 504 C C . VAL A 1 70 ? -6.834 5.673 7.538 1.00 78.62 70 VAL A C 1
ATOM 506 O O . VAL A 1 70 ? -7.323 5.426 8.643 1.00 78.62 70 VAL A O 1
ATOM 509 N N . LEU A 1 71 ? -6.795 6.885 6.974 1.00 78.19 71 LEU A N 1
ATOM 510 C CA . LEU A 1 71 ? -7.271 8.118 7.605 1.00 78.19 71 LEU A CA 1
ATOM 511 C C . LEU A 1 71 ? -8.791 8.125 7.830 1.00 78.19 71 LEU A C 1
ATOM 513 O O . LEU A 1 71 ? -9.250 8.574 8.876 1.00 78.19 71 LEU A O 1
ATOM 517 N N . TYR A 1 72 ? -9.566 7.624 6.868 1.00 77.62 72 TYR A N 1
ATOM 518 C CA . TYR A 1 72 ? -11.029 7.685 6.910 1.00 77.62 72 TYR A CA 1
ATOM 519 C C . TYR A 1 72 ? -11.700 6.408 7.436 1.00 77.62 72 TYR A C 1
ATOM 521 O O . TYR A 1 72 ? -12.868 6.456 7.815 1.00 77.62 72 TYR A O 1
ATOM 529 N N . SER A 1 73 ? -11.011 5.262 7.476 1.00 78.56 73 SER A N 1
ATOM 530 C CA . SER A 1 73 ? -11.632 3.992 7.875 1.00 78.56 73 SER A CA 1
ATOM 531 C C . SER A 1 73 ? -11.435 3.677 9.355 1.00 78.56 73 SER A C 1
ATOM 533 O O . SER A 1 73 ? -10.307 3.599 9.843 1.00 7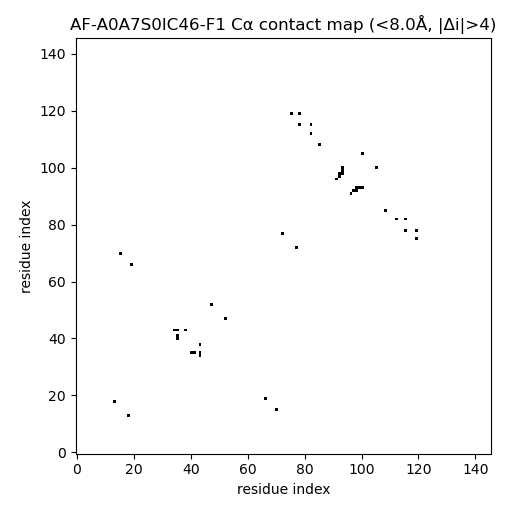8.56 73 SER A O 1
ATOM 535 N N . SER A 1 74 ? -12.517 3.307 10.035 1.00 69.06 74 SER A N 1
ATOM 536 C CA . SER A 1 74 ? -12.462 2.541 11.284 1.00 69.06 74 SER A CA 1
ATOM 537 C C . SER A 1 74 ? -11.936 1.118 11.020 1.00 69.06 74 SER A C 1
ATOM 539 O O . SER A 1 74 ? -11.994 0.622 9.889 1.00 69.06 74 SER A O 1
ATOM 541 N N . SER A 1 75 ? -11.377 0.459 12.037 1.00 66.88 75 SER A N 1
ATOM 542 C CA . SER A 1 75 ? -10.787 -0.890 11.939 1.00 66.88 75 SER A CA 1
ATOM 543 C C . SER A 1 75 ? -11.764 -1.941 11.391 1.00 66.88 75 SER A C 1
ATOM 545 O O . SER A 1 75 ? -11.354 -2.819 10.644 1.00 66.88 75 SER A O 1
ATOM 547 N N . VAL A 1 76 ? -13.064 -1.798 11.657 1.00 67.94 76 VAL A N 1
ATOM 548 C CA . VAL A 1 76 ? -14.116 -2.707 11.170 1.00 67.94 76 VAL A CA 1
ATOM 549 C C . VAL A 1 76 ? -14.288 -2.652 9.650 1.00 67.94 76 VAL A C 1
ATOM 551 O O . VAL A 1 76 ? -14.353 -3.696 9.002 1.00 67.94 76 VAL A O 1
ATOM 554 N N . THR A 1 77 ? -14.329 -1.455 9.063 1.00 74.62 77 THR A N 1
ATOM 555 C CA . THR A 1 77 ? -14.512 -1.298 7.611 1.00 74.62 77 THR A CA 1
ATOM 556 C C . THR A 1 77 ? -13.281 -1.773 6.838 1.00 74.62 77 THR A C 1
ATOM 558 O O . THR A 1 77 ? -13.428 -2.335 5.754 1.00 74.62 77 THR A O 1
ATOM 561 N N . LYS A 1 78 ? -12.079 -1.658 7.429 1.00 72.69 78 LYS A N 1
ATOM 562 C CA . LYS A 1 78 ? -10.846 -2.231 6.862 1.00 72.69 78 LYS A CA 1
ATOM 563 C C . LYS A 1 78 ? -10.966 -3.750 6.724 1.00 72.69 78 LYS A C 1
ATOM 565 O O . LYS A 1 78 ? -10.723 -4.291 5.650 1.00 72.69 78 LYS A O 1
ATOM 570 N N . TH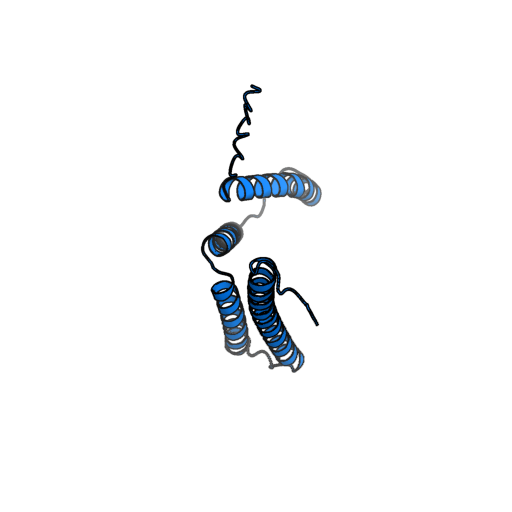R A 1 79 ? -11.410 -4.425 7.782 1.00 77.69 79 THR A N 1
ATOM 571 C CA . THR A 1 79 ? -11.567 -5.885 7.802 1.00 77.69 79 THR A CA 1
ATOM 572 C C . THR A 1 79 ? -12.610 -6.372 6.795 1.00 77.69 79 THR A C 1
ATOM 574 O O . THR A 1 79 ? -12.369 -7.333 6.064 1.00 77.69 79 THR A O 1
ATOM 577 N N . VAL A 1 80 ? -13.747 -5.676 6.694 1.00 76.44 80 VAL A N 1
ATOM 578 C CA . VAL A 1 80 ? -14.803 -6.003 5.720 1.00 76.44 80 VAL A CA 1
ATOM 579 C C . VAL A 1 80 ? -14.310 -5.811 4.283 1.00 76.44 80 VAL A C 1
ATOM 581 O O . VAL A 1 80 ? -14.553 -6.671 3.437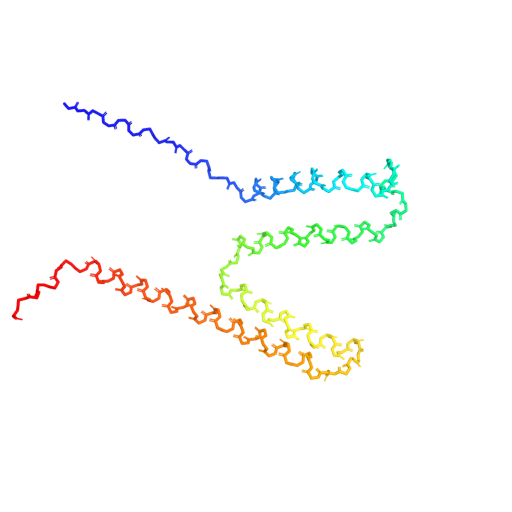 1.00 76.44 80 VAL A O 1
ATOM 584 N N . ALA A 1 81 ? -13.571 -4.731 4.010 1.00 82.19 81 ALA A N 1
ATOM 585 C CA . ALA A 1 81 ? -13.006 -4.470 2.688 1.00 82.19 81 ALA A CA 1
ATOM 586 C C . ALA A 1 81 ? -11.996 -5.549 2.265 1.00 82.19 81 ALA A C 1
ATOM 588 O O . ALA A 1 81 ? -12.025 -5.999 1.119 1.00 82.19 81 ALA A O 1
ATOM 589 N N . VAL A 1 82 ? -11.149 -6.015 3.189 1.00 84.06 82 VAL A N 1
ATOM 590 C CA . VAL A 1 82 ? -10.202 -7.111 2.925 1.00 84.06 82 VAL A CA 1
ATOM 591 C C . VAL A 1 82 ? -10.944 -8.409 2.596 1.00 84.06 82 VAL A C 1
ATOM 593 O O . VAL A 1 82 ? -10.625 -9.047 1.594 1.00 84.06 82 VAL A O 1
ATOM 596 N N . CYS A 1 83 ? -11.977 -8.767 3.366 1.00 80.44 83 CYS A N 1
ATOM 597 C CA . CYS A 1 83 ? -12.785 -9.963 3.100 1.00 80.44 83 CYS A CA 1
ATOM 598 C C . CYS A 1 83 ? -13.487 -9.896 1.737 1.00 80.44 83 CYS A C 1
ATOM 600 O O . CYS A 1 83 ? -13.456 -10.860 0.973 1.00 80.44 83 CYS A O 1
ATOM 602 N N . ALA A 1 84 ? -14.095 -8.751 1.413 1.00 83.56 84 ALA A N 1
ATOM 603 C CA . ALA A 1 84 ? -14.754 -8.543 0.127 1.00 83.56 84 ALA A CA 1
ATOM 604 C C . ALA A 1 84 ? -13.759 -8.634 -1.041 1.00 83.56 84 ALA A C 1
ATOM 606 O O . ALA A 1 84 ? -14.067 -9.255 -2.057 1.00 83.56 84 ALA A O 1
ATOM 607 N N . SER A 1 85 ? -12.552 -8.080 -0.875 1.00 85.38 85 SER A N 1
ATOM 608 C CA . SER A 1 85 ? -11.476 -8.165 -1.868 1.00 85.38 85 SER A CA 1
ATOM 609 C C . SER A 1 85 ? -11.022 -9.608 -2.112 1.00 85.38 85 SER A C 1
ATOM 611 O O . SER A 1 85 ? -10.859 -10.008 -3.262 1.00 85.38 85 SER A O 1
ATOM 613 N N . LEU A 1 86 ? -10.889 -10.423 -1.059 1.00 83.50 86 LEU A N 1
ATOM 614 C CA . LEU A 1 86 ? -10.562 -11.851 -1.176 1.00 83.50 86 LEU A CA 1
ATOM 615 C C . LEU A 1 86 ? -11.621 -12.626 -1.956 1.00 83.50 86 LEU A C 1
ATOM 617 O O . LEU A 1 86 ? -11.288 -13.318 -2.914 1.00 83.50 86 LEU A O 1
ATOM 621 N N . VAL A 1 87 ? -12.894 -12.480 -1.580 1.00 80.88 87 VAL A N 1
ATOM 622 C CA . VAL A 1 87 ? -13.999 -13.163 -2.270 1.00 80.88 87 VAL A CA 1
ATOM 623 C C . VAL A 1 87 ? -14.043 -12.742 -3.736 1.00 80.88 87 VAL A C 1
ATOM 625 O O . VAL A 1 87 ? -14.111 -13.595 -4.620 1.00 80.88 87 VAL A O 1
ATOM 628 N N . LEU A 1 88 ? -13.946 -11.437 -4.005 1.00 84.81 88 LEU A N 1
ATOM 629 C CA . LEU A 1 88 ? -13.951 -10.910 -5.365 1.00 84.81 88 LEU A CA 1
ATOM 630 C C . LEU A 1 88 ? -12.753 -11.416 -6.177 1.00 84.81 88 LEU A C 1
ATOM 632 O O . LEU A 1 88 ? -12.934 -11.793 -7.330 1.00 84.81 88 LEU A O 1
ATOM 636 N N . THR A 1 89 ? -11.560 -11.472 -5.579 1.00 84.75 89 THR A N 1
ATOM 637 C CA . THR A 1 89 ? -10.340 -11.990 -6.221 1.00 84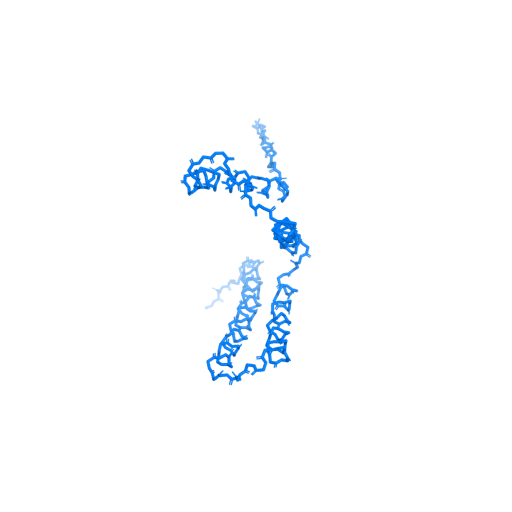.75 89 THR A CA 1
ATOM 638 C C . THR A 1 89 ? -10.507 -13.453 -6.609 1.00 84.75 89 THR A C 1
ATOM 640 O O . THR A 1 89 ? -10.197 -13.819 -7.739 1.00 84.75 89 THR A O 1
ATOM 643 N N . THR A 1 90 ? -11.052 -14.284 -5.720 1.00 77.19 90 THR A N 1
ATOM 644 C CA . THR A 1 90 ? -11.289 -15.707 -6.000 1.00 77.19 90 THR A CA 1
ATOM 645 C C . THR A 1 90 ? -12.338 -15.900 -7.099 1.00 77.19 90 THR A C 1
ATOM 647 O O . THR A 1 90 ? -12.142 -16.710 -8.004 1.00 77.19 90 THR A O 1
ATOM 650 N N . VAL A 1 91 ? -13.428 -15.124 -7.073 1.00 80.00 91 VAL A N 1
ATOM 651 C CA . VAL A 1 91 ? -14.484 -15.184 -8.099 1.00 80.00 91 VAL A CA 1
ATOM 652 C C . VAL A 1 91 ? -13.972 -14.703 -9.459 1.00 80.00 91 VAL A C 1
ATOM 654 O O . VAL A 1 91 ? -14.188 -15.378 -10.465 1.00 80.00 91 VAL A O 1
ATOM 657 N N . MET A 1 92 ? -13.267 -13.568 -9.501 1.00 81.25 92 MET A N 1
ATOM 658 C CA . MET A 1 92 ? -12.649 -13.047 -10.726 1.00 81.25 92 MET A CA 1
ATOM 659 C C . MET A 1 92 ? -11.574 -13.991 -11.261 1.00 81.25 92 MET A C 1
ATOM 661 O O . MET A 1 92 ? -11.530 -14.223 -12.464 1.00 81.25 92 MET A O 1
ATOM 665 N N . GLY A 1 93 ? -10.745 -14.565 -10.388 1.00 77.19 93 GLY A N 1
ATOM 666 C CA . GLY A 1 93 ? -9.725 -15.543 -10.763 1.00 77.19 93 GLY A CA 1
ATOM 667 C C . GLY A 1 93 ? -10.331 -16.767 -11.448 1.00 77.19 93 GLY A C 1
ATOM 668 O O . GLY A 1 93 ? -9.889 -17.140 -12.531 1.00 77.19 93 GLY A O 1
ATOM 669 N N . ASN A 1 94 ? -11.397 -17.331 -10.874 1.00 74.25 94 ASN A N 1
ATOM 670 C CA . ASN A 1 94 ? -12.113 -18.459 -11.472 1.00 74.25 94 ASN A CA 1
ATOM 671 C C . ASN A 1 94 ? -12.797 -18.087 -12.803 1.00 74.25 94 ASN A C 1
ATOM 673 O O . ASN A 1 94 ? -12.786 -18.874 -13.740 1.00 74.25 94 ASN A O 1
ATOM 677 N N . ALA A 1 95 ? -13.382 -16.889 -12.903 1.00 75.25 95 ALA A N 1
ATOM 678 C CA . ALA A 1 95 ? -14.136 -16.471 -14.086 1.00 75.25 95 ALA A CA 1
ATOM 679 C C . ALA A 1 95 ? -13.264 -16.021 -15.276 1.00 75.25 95 ALA A C 1
ATOM 681 O O . ALA A 1 95 ? -13.669 -16.224 -16.418 1.00 75.25 95 ALA A O 1
ATOM 682 N N . LEU A 1 96 ? -12.110 -15.380 -15.038 1.00 72.81 96 LEU A N 1
ATOM 683 C CA . LEU A 1 96 ? -11.246 -14.851 -16.108 1.00 72.81 96 LEU A CA 1
ATOM 684 C C . LEU A 1 96 ? -10.135 -15.810 -16.542 1.00 72.81 96 LEU A C 1
ATOM 686 O O . LEU A 1 96 ? -9.739 -15.765 -17.703 1.00 72.81 96 LEU A O 1
ATOM 690 N N . PHE A 1 97 ? -9.593 -16.615 -15.625 1.00 67.50 97 PHE A N 1
ATOM 691 C CA . PHE A 1 97 ? -8.389 -17.408 -15.896 1.00 67.50 97 PHE A 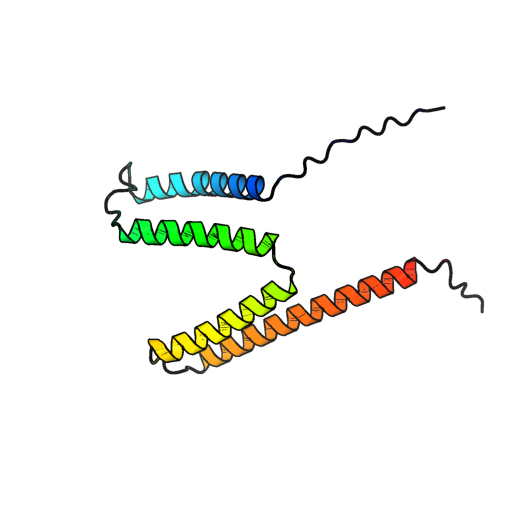CA 1
ATOM 692 C C . PHE A 1 97 ? -8.658 -18.904 -16.091 1.00 67.50 97 PHE A C 1
ATOM 694 O O . PHE A 1 97 ? -7.702 -19.629 -16.351 1.00 67.50 97 PHE A O 1
ATOM 701 N N . ASP A 1 98 ? -9.917 -19.359 -15.961 1.00 63.38 98 ASP A N 1
ATOM 702 C CA . ASP A 1 98 ? -10.320 -20.783 -16.007 1.00 63.38 98 ASP A CA 1
ATOM 703 C C . ASP A 1 98 ? -9.383 -21.665 -15.155 1.00 63.38 98 ASP A C 1
ATOM 705 O O . ASP A 1 98 ? -9.039 -22.803 -15.480 1.00 63.38 98 ASP A O 1
ATOM 709 N N . ALA A 1 99 ? -8.862 -21.057 -14.083 1.00 57.94 99 ALA A N 1
ATOM 710 C CA . ALA A 1 99 ? -7.814 -21.637 -13.277 1.00 57.94 99 ALA A CA 1
ATOM 711 C C . ALA A 1 99 ? -8.428 -22.822 -12.530 1.00 57.94 99 ALA A C 1
ATOM 713 O O . ALA A 1 99 ? -9.422 -22.620 -11.822 1.00 57.94 99 ALA A O 1
ATOM 714 N N . PRO A 1 100 ? -7.869 -24.043 -12.643 1.00 58.31 100 PRO A N 1
ATOM 715 C CA . PRO A 1 100 ? -8.340 -25.147 -11.831 1.00 58.31 100 PRO A CA 1
ATOM 716 C C . PRO A 1 100 ? -8.206 -24.696 -10.380 1.00 58.31 100 PRO A C 1
ATOM 718 O O . PRO A 1 100 ? -7.118 -24.304 -9.956 1.00 58.31 100 PRO A O 1
ATOM 721 N N . LEU A 1 101 ? -9.328 -24.672 -9.658 1.00 58.34 101 LEU A N 1
ATOM 722 C CA . LEU A 1 101 ? -9.387 -24.405 -8.224 1.00 58.34 101 LEU A CA 1
ATOM 723 C C . LEU A 1 101 ? -8.555 -25.477 -7.512 1.00 58.34 101 LEU A C 1
ATOM 725 O O . LEU A 1 101 ? -9.071 -26.496 -7.058 1.00 58.34 101 LEU A O 1
ATOM 729 N N . ASP A 1 102 ? -7.243 -25.268 -7.488 1.00 66.88 102 ASP A N 1
ATOM 730 C CA . ASP A 1 102 ? -6.293 -26.164 -6.866 1.00 66.88 102 ASP A CA 1
ATOM 731 C C . ASP A 1 102 ? -6.513 -26.111 -5.354 1.00 66.88 102 ASP A C 1
ATOM 733 O O . ASP A 1 102 ? -6.802 -25.051 -4.780 1.00 66.88 102 ASP A O 1
ATOM 737 N N . GLY A 1 103 ? -6.387 -27.260 -4.690 1.00 64.69 103 GLY A N 1
ATOM 738 C CA . GLY A 1 103 ? -6.670 -27.383 -3.258 1.00 64.69 103 GLY A CA 1
ATOM 739 C C . GLY A 1 103 ? -5.857 -26.396 -2.413 1.00 64.69 103 GLY A C 1
ATOM 740 O O . GLY A 1 103 ? -6.329 -25.936 -1.373 1.00 64.69 103 GLY A O 1
ATOM 741 N N . ALA A 1 104 ? -4.676 -25.999 -2.897 1.00 75.00 104 ALA A N 1
ATOM 742 C CA . ALA A 1 104 ? -3.821 -24.989 -2.284 1.00 75.00 104 ALA A CA 1
ATOM 743 C C . ALA A 1 104 ? -4.447 -23.580 -2.259 1.00 75.00 104 ALA A C 1
ATOM 745 O O . ALA A 1 104 ? -4.315 -22.877 -1.256 1.00 75.00 104 ALA A O 1
ATOM 746 N N . ILE A 1 105 ? -5.164 -23.173 -3.313 1.00 73.50 105 ILE A N 1
ATOM 747 C CA . ILE A 1 105 ? -5.841 -21.865 -3.375 1.00 73.50 105 ILE A CA 1
ATOM 748 C C . ILE A 1 105 ? -7.033 -21.858 -2.417 1.00 73.50 105 ILE A C 1
ATOM 750 O O . ILE A 1 105 ? -7.218 -20.902 -1.663 1.00 73.50 105 ILE A O 1
ATOM 754 N N . GLY A 1 106 ? -7.804 -22.950 -2.389 1.00 75.25 106 GLY A N 1
ATOM 755 C CA . GLY A 1 106 ? -8.914 -23.116 -1.449 1.00 75.25 106 GLY A CA 1
ATOM 756 C C . GLY A 1 106 ? -8.451 -23.084 0.011 1.00 75.25 106 GLY A C 1
ATOM 757 O O . GLY A 1 106 ? -9.019 -22.352 0.824 1.00 75.25 106 GLY A O 1
ATOM 758 N N . LEU A 1 107 ? -7.375 -23.812 0.330 1.00 80.94 107 LEU A N 1
ATOM 759 C CA . LEU A 1 107 ? -6.752 -23.796 1.655 1.00 80.94 107 LEU A CA 1
ATOM 760 C C . LEU A 1 107 ? -6.241 -22.392 2.013 1.00 80.94 107 LEU A C 1
ATOM 762 O O . LEU A 1 107 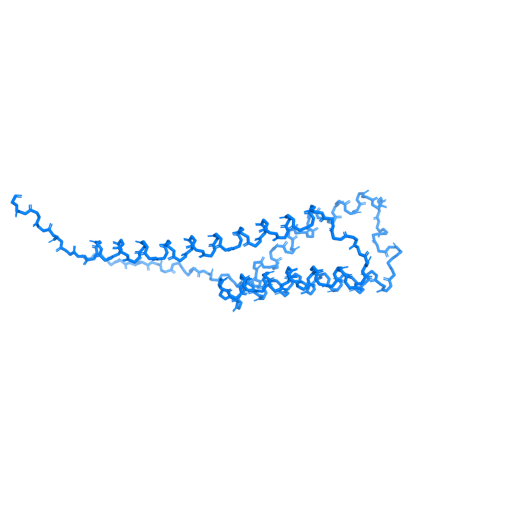? -6.516 -21.905 3.108 1.00 80.94 107 LEU A O 1
ATOM 766 N N . GLY A 1 108 ? -5.547 -21.720 1.089 1.00 78.38 108 GLY A N 1
ATOM 767 C CA . GLY A 1 108 ? -5.061 -20.354 1.286 1.00 78.38 108 GLY A CA 1
ATOM 768 C C . GLY A 1 108 ? -6.197 -19.376 1.584 1.00 78.38 108 GLY A C 1
ATOM 769 O O . GLY A 1 108 ? -6.114 -18.600 2.534 1.00 78.38 108 GLY A O 1
ATOM 770 N N . CYS A 1 109 ? -7.304 -19.470 0.848 1.00 77.94 109 CYS A N 1
ATOM 771 C CA . CYS A 1 109 ? -8.477 -18.632 1.073 1.00 77.94 109 CYS A CA 1
ATOM 772 C C . CYS A 1 109 ? -9.113 -18.902 2.451 1.00 77.94 109 CYS A C 1
ATOM 774 O O . CYS A 1 109 ? -9.449 -17.957 3.166 1.00 77.94 109 CYS A O 1
ATOM 776 N N . ALA A 1 110 ? -9.217 -20.170 2.865 1.00 80.81 110 ALA A N 1
ATOM 777 C CA . ALA A 1 110 ? -9.736 -20.546 4.181 1.00 80.81 110 ALA A CA 1
ATOM 778 C C . ALA A 1 110 ? -8.847 -20.039 5.332 1.00 80.81 110 ALA A C 1
ATOM 780 O O . ALA A 1 110 ? -9.361 -19.478 6.299 1.00 80.81 110 ALA A O 1
ATOM 781 N N . VAL A 1 111 ? -7.521 -20.174 5.214 1.00 85.00 111 VAL A N 1
ATOM 782 C CA . VAL A 1 111 ? -6.559 -19.682 6.216 1.00 85.00 111 VAL A CA 1
ATOM 783 C C . VAL A 1 111 ? -6.663 -18.168 6.382 1.00 85.00 111 VAL A C 1
ATOM 785 O O . VAL A 1 111 ? -6.694 -17.683 7.511 1.00 85.00 111 VAL A O 1
ATOM 788 N N . VAL A 1 112 ? -6.762 -17.417 5.281 1.00 81.75 112 VAL A N 1
ATOM 789 C CA . VAL A 1 112 ? -6.888 -15.955 5.352 1.00 81.75 112 VAL A CA 1
ATOM 790 C C . VAL A 1 112 ? -8.211 -15.547 6.003 1.00 81.75 112 VAL A C 1
ATOM 792 O O . VAL A 1 112 ? -8.216 -14.658 6.851 1.00 81.75 112 VAL A O 1
ATOM 795 N N . VAL A 1 113 ? -9.320 -16.218 5.677 1.00 82.12 113 VAL A N 1
ATOM 796 C CA . VAL A 1 113 ? -10.615 -15.965 6.328 1.00 82.12 113 VAL A CA 1
ATOM 797 C C . VAL A 1 113 ? -10.531 -16.234 7.836 1.00 82.12 113 VAL A C 1
ATOM 799 O O . VAL A 1 113 ? -10.925 -15.375 8.622 1.00 82.12 113 VAL A O 1
ATOM 802 N N . ILE A 1 114 ? -9.957 -17.368 8.254 1.00 84.69 114 ILE A N 1
ATOM 803 C CA . ILE A 1 114 ? -9.777 -17.708 9.677 1.00 84.69 114 ILE A CA 1
ATOM 804 C C . ILE A 1 114 ? -8.911 -16.662 10.390 1.00 84.69 114 ILE A C 1
ATOM 806 O O . ILE A 1 114 ? -9.279 -16.200 11.467 1.00 84.69 114 ILE A O 1
ATOM 810 N N . ALA A 1 115 ? -7.793 -16.250 9.789 1.00 82.81 115 ALA A N 1
ATOM 811 C CA . ALA A 1 115 ? -6.905 -15.244 10.368 1.00 82.81 115 ALA A CA 1
ATOM 812 C C . ALA A 1 115 ? -7.607 -13.889 10.559 1.00 82.81 115 ALA A C 1
ATOM 814 O O . ALA A 1 115 ? -7.409 -13.216 11.571 1.00 82.81 115 ALA A O 1
ATOM 815 N N . VAL A 1 116 ? -8.455 -13.502 9.604 1.00 80.69 116 VAL A N 1
ATOM 816 C CA . VAL A 1 116 ? -9.207 -12.247 9.662 1.00 80.69 116 VAL A CA 1
ATOM 817 C C . VAL A 1 116 ? -10.293 -12.277 10.741 1.00 80.69 116 VAL A C 1
ATOM 819 O O . VAL A 1 116 ? -10.445 -11.294 11.471 1.00 80.69 116 VAL A O 1
ATOM 822 N N . PHE A 1 117 ? -11.025 -13.386 10.871 1.00 77.38 117 PHE A N 1
ATOM 823 C CA . PHE A 1 117 ? -11.998 -13.552 11.953 1.00 77.38 117 PHE A CA 1
ATOM 824 C C . PHE A 1 117 ? -11.318 -13.594 13.326 1.00 77.38 117 PHE A C 1
ATOM 826 O O . PHE A 1 117 ? -11.757 -12.879 14.221 1.00 77.38 117 PHE A O 1
ATOM 833 N N . GLY A 1 118 ? -10.197 -14.311 13.462 1.00 81.56 118 GLY A N 1
ATOM 834 C CA . GLY A 1 118 ? -9.421 -14.342 14.707 1.00 81.56 118 GLY A CA 1
ATOM 835 C C . GLY A 1 118 ? -8.960 -12.951 15.145 1.00 81.56 118 GLY A C 1
ATOM 836 O O . GLY A 1 118 ? -9.224 -12.541 16.269 1.00 81.56 118 GLY A O 1
ATOM 837 N N . TYR A 1 119 ? -8.384 -12.165 14.227 1.00 77.75 119 TYR A N 1
ATOM 838 C CA . TYR A 1 119 ? -7.969 -10.792 14.535 1.00 77.75 119 TYR A CA 1
ATOM 839 C C . TYR A 1 119 ? -9.136 -9.891 14.959 1.00 77.75 119 TYR A C 1
ATOM 841 O O . TYR A 1 119 ? -8.979 -9.034 15.830 1.00 77.75 119 TYR A O 1
ATOM 849 N N . ARG A 1 120 ? -10.306 -10.053 14.330 1.00 77.69 120 ARG A N 1
ATOM 850 C CA . ARG A 1 120 ? -11.499 -9.281 14.685 1.00 77.69 120 ARG A CA 1
ATOM 851 C C . ARG A 1 120 ? -11.963 -9.614 16.105 1.00 77.69 120 ARG A C 1
ATOM 853 O O . ARG A 1 120 ? -12.176 -8.688 16.883 1.00 77.69 120 ARG A O 1
ATOM 860 N N . ASP A 1 121 ? -12.062 -10.900 16.428 1.00 78.88 121 ASP A N 1
ATOM 861 C CA . ASP A 1 121 ? -12.537 -11.366 17.732 1.00 78.88 121 ASP A CA 1
ATOM 862 C C . ASP A 1 121 ? -11.560 -10.991 18.860 1.00 78.88 121 ASP A C 1
ATOM 864 O O . ASP A 1 121 ? -11.990 -10.488 19.900 1.00 78.88 121 ASP A O 1
ATOM 868 N N . ASP A 1 122 ? -10.246 -11.131 18.642 1.00 79.06 122 ASP A N 1
ATOM 869 C CA . ASP A 1 122 ? -9.215 -10.734 19.616 1.00 79.06 122 ASP A CA 1
ATOM 870 C C . ASP A 1 122 ? -9.303 -9.241 19.967 1.00 79.06 122 ASP A C 1
ATOM 872 O O . ASP A 1 122 ? -9.117 -8.835 21.118 1.00 79.06 122 ASP A O 1
ATOM 876 N N . CYS A 1 123 ? -9.621 -8.405 18.976 1.00 78.19 123 CYS A N 1
ATOM 877 C CA . CYS A 1 123 ? -9.739 -6.965 19.164 1.00 78.19 123 CYS A CA 1
ATOM 878 C C . CYS A 1 123 ? -10.979 -6.586 19.997 1.00 78.19 123 CYS A C 1
ATOM 880 O O . CYS A 1 123 ? -10.897 -5.670 20.820 1.00 78.19 123 CYS A O 1
ATOM 882 N N . ASP A 1 124 ? -12.097 -7.296 19.816 1.00 82.12 124 ASP A N 1
ATOM 883 C CA . ASP A 1 124 ? -13.336 -7.089 20.578 1.00 82.12 124 ASP A CA 1
ATOM 884 C C . ASP A 1 124 ? -13.180 -7.554 22.042 1.00 82.12 124 ASP A C 1
ATOM 886 O O . ASP A 1 124 ? -13.606 -6.861 22.972 1.00 82.12 124 ASP A O 1
ATOM 890 N N . VAL A 1 125 ? -12.498 -8.684 22.269 1.00 81.62 125 VAL A N 1
ATOM 891 C CA . VAL A 1 125 ? -12.196 -9.206 23.617 1.00 81.62 125 VAL A CA 1
ATOM 892 C C . VAL A 1 125 ? -11.294 -8.247 24.399 1.00 81.62 125 VAL A C 1
ATOM 894 O O . VAL A 1 125 ? -11.553 -7.950 25.568 1.00 81.62 125 VAL A O 1
ATOM 897 N N . GLU A 1 126 ? -10.249 -7.729 23.759 1.00 82.69 126 GLU A N 1
ATOM 898 C CA . GLU A 1 126 ? -9.316 -6.773 24.356 1.00 82.69 126 GLU A CA 1
ATOM 899 C C . GLU A 1 126 ? -9.989 -5.453 24.770 1.00 82.69 126 GLU A C 1
ATOM 901 O O . GLU A 1 126 ? -9.691 -4.891 25.830 1.00 82.69 126 GLU A O 1
ATOM 906 N N . GLU A 1 127 ? -10.921 -4.950 23.958 1.00 86.19 127 GLU A N 1
ATOM 907 C CA . GLU A 1 127 ? -11.714 -3.760 24.281 1.00 86.19 127 GLU A CA 1
ATOM 908 C C . GLU A 1 127 ? -12.542 -3.976 25.563 1.00 86.19 127 GLU A C 1
ATOM 910 O O . GLU A 1 127 ? -12.569 -3.107 26.447 1.00 86.19 127 GLU A O 1
ATOM 915 N N . GLU A 1 128 ? -13.156 -5.154 25.703 1.00 85.88 128 GLU A N 1
ATOM 916 C CA . GLU A 1 128 ? -13.975 -5.518 26.861 1.00 85.88 128 GLU A CA 1
ATOM 917 C C . GLU A 1 128 ? -13.127 -5.736 28.121 1.00 85.88 128 GLU A C 1
ATOM 919 O O . GLU A 1 128 ? -13.440 -5.187 29.181 1.00 85.88 128 GLU A O 1
ATOM 924 N N . LEU A 1 129 ? -11.985 -6.422 28.020 1.00 86.56 129 LEU A N 1
ATOM 925 C CA . LEU A 1 129 ? -11.046 -6.565 29.139 1.00 86.56 129 LEU A CA 1
ATOM 926 C C . LEU A 1 129 ? -10.556 -5.204 29.647 1.00 86.56 129 LEU A C 1
ATOM 928 O O . LEU A 1 129 ? -10.506 -4.974 30.860 1.00 86.56 129 LEU A O 1
ATOM 932 N N . ARG A 1 130 ? -10.249 -4.262 28.746 1.00 87.62 130 ARG A N 1
ATOM 933 C CA . ARG A 1 130 ? -9.878 -2.889 29.132 1.00 87.62 130 ARG A CA 1
ATOM 934 C C . ARG A 1 130 ? -11.033 -2.146 29.797 1.00 87.62 130 ARG A C 1
ATOM 936 O O . ARG A 1 130 ? -10.790 -1.378 30.730 1.00 87.62 130 ARG A O 1
ATOM 943 N N . ARG A 1 131 ? -12.280 -2.344 29.354 1.00 89.38 131 ARG A N 1
ATOM 944 C CA . ARG A 1 131 ? -13.469 -1.790 30.029 1.00 89.38 131 ARG A CA 1
ATOM 945 C C . ARG A 1 131 ? -13.614 -2.351 31.439 1.00 89.38 131 ARG A C 1
ATOM 947 O O . ARG A 1 131 ? -13.713 -1.563 32.377 1.00 89.38 131 ARG A O 1
ATOM 954 N N . LEU A 1 132 ? -13.541 -3.668 31.601 1.00 89.56 132 LEU A N 1
ATOM 955 C CA . LEU A 1 132 ? -13.644 -4.336 32.901 1.00 89.56 132 LEU A CA 1
ATOM 956 C C . LEU A 1 132 ? -12.521 -3.918 33.853 1.00 89.56 132 LEU A C 1
ATOM 958 O O . LEU A 1 132 ? -12.776 -3.618 35.019 1.00 89.56 132 LEU A O 1
ATOM 962 N N . ARG A 1 133 ? -11.287 -3.809 33.354 1.00 88.50 133 ARG A N 1
ATOM 963 C CA . ARG A 1 133 ? -10.152 -3.320 34.140 1.00 88.50 133 ARG A CA 1
ATOM 964 C C . ARG A 1 133 ? -10.356 -1.879 34.615 1.00 88.50 133 ARG A C 1
ATOM 966 O O . ARG A 1 133 ? -10.104 -1.595 35.780 1.00 88.50 133 ARG A O 1
ATOM 973 N N . ARG A 1 134 ? -10.877 -0.991 33.759 1.00 89.81 134 ARG A N 1
ATOM 974 C CA . ARG A 1 134 ? -11.234 0.385 34.154 1.00 89.81 134 ARG A CA 1
ATOM 975 C C . ARG A 1 134 ? -12.341 0.428 35.208 1.00 89.81 134 ARG A C 1
ATOM 977 O O . ARG A 1 134 ? -12.293 1.283 36.084 1.00 89.81 134 ARG A O 1
ATOM 984 N N . LEU A 1 135 ? -13.312 -0.486 35.153 1.00 90.44 135 LEU A N 1
ATOM 985 C CA . LEU A 1 135 ? -14.350 -0.603 36.185 1.00 90.44 135 LEU A CA 1
ATOM 986 C C . LEU A 1 135 ? -13.775 -1.084 37.523 1.00 90.44 135 LEU A C 1
ATOM 988 O O . LEU A 1 135 ? -14.164 -0.577 38.573 1.00 90.44 135 LEU A O 1
ATOM 992 N N . ALA A 1 136 ? -12.828 -2.022 37.488 1.00 86.69 136 ALA A N 1
ATOM 993 C CA . ALA A 1 136 ? -12.139 -2.503 38.680 1.00 86.69 136 ALA A CA 1
ATOM 994 C C . ALA A 1 136 ? -11.220 -1.432 39.300 1.00 86.69 136 ALA A C 1
ATOM 996 O O . ALA A 1 136 ? -11.191 -1.292 40.519 1.00 86.69 136 ALA A O 1
ATOM 997 N N . GLU A 1 137 ? -10.507 -0.654 38.480 1.00 87.81 137 GLU A N 1
ATOM 998 C CA . GLU A 1 137 ? -9.624 0.435 38.934 1.00 87.81 137 GLU A CA 1
ATOM 999 C C . GLU A 1 137 ? -10.405 1.688 39.379 1.00 87.81 137 GLU A C 1
ATOM 1001 O O . GLU A 1 137 ? -9.976 2.392 40.291 1.00 87.81 137 GLU A O 1
ATOM 1006 N N . GLY A 1 138 ? -11.565 1.962 38.772 1.00 77.75 138 GLY A N 1
ATOM 1007 C CA . GLY A 1 138 ? -12.441 3.087 39.115 1.00 77.75 138 GLY A CA 1
ATOM 1008 C C . GLY A 1 138 ? -13.364 2.846 40.315 1.00 77.75 138 GLY A C 1
ATOM 1009 O O . GLY A 1 138 ? -14.052 3.774 40.736 1.00 77.75 138 GLY A O 1
ATOM 1010 N N . SER A 1 139 ? -13.396 1.632 40.873 1.00 70.62 139 SER A N 1
ATOM 1011 C CA . SER A 1 139 ? -14.119 1.332 42.109 1.00 70.62 139 SER A CA 1
ATOM 1012 C C . SER A 1 139 ? -13.196 1.585 43.312 1.00 70.62 139 SER A C 1
ATOM 1014 O O . SER A 1 139 ? -12.283 0.789 43.549 1.00 70.62 139 SER A O 1
ATOM 1016 N N . PRO A 1 140 ? -13.368 2.683 44.081 1.00 63.94 140 PRO A N 1
ATOM 1017 C CA . PRO A 1 140 ? -12.592 2.899 45.293 1.00 63.94 140 PRO A CA 1
ATOM 1018 C C . PRO A 1 140 ? -12.945 1.809 46.307 1.00 63.94 140 PRO A C 1
ATOM 1020 O O . PRO A 1 140 ? -14.002 1.838 46.925 1.00 63.94 140 PRO A O 1
ATOM 1023 N N . GLY A 1 141 ? -12.036 0.847 46.456 1.00 61.75 141 GLY A N 1
ATOM 1024 C CA . GLY A 1 141 ? -11.989 -0.093 47.566 1.00 61.75 141 GLY A CA 1
ATOM 1025 C C . GLY A 1 141 ? -13.221 -0.982 47.708 1.00 61.75 141 GLY A C 1
ATOM 1026 O O . GLY A 1 141 ? -14.094 -0.719 48.533 1.00 61.75 141 GLY A O 1
ATOM 1027 N N . PHE A 1 142 ? -13.200 -2.154 47.068 1.00 60.22 142 PHE A N 1
ATOM 1028 C CA . PHE A 1 142 ? -13.807 -3.312 47.720 1.00 60.22 142 PHE A CA 1
ATOM 1029 C C . PHE A 1 142 ? -12.932 -3.659 48.931 1.00 60.22 142 PHE A C 1
ATOM 1031 O O . PHE A 1 142 ? -11.963 -4.417 48.841 1.00 60.22 142 PHE A O 1
ATOM 1038 N N . HIS A 1 143 ? -13.243 -3.006 50.053 1.00 54.41 143 HIS A N 1
ATOM 1039 C CA . HIS A 1 143 ? -12.795 -3.367 51.387 1.00 54.41 143 HIS A CA 1
ATOM 1040 C C . HIS A 1 143 ? -13.081 -4.857 51.586 1.00 54.41 143 HIS A C 1
ATOM 1042 O O . HIS A 1 143 ? -14.200 -5.269 51.885 1.00 54.41 143 HIS A O 1
ATOM 1048 N N . ARG A 1 144 ? -12.047 -5.678 51.416 1.00 57.19 144 ARG A N 1
ATOM 1049 C CA . ARG A 1 144 ? -12.048 -7.059 51.874 1.00 57.19 144 ARG A CA 1
ATOM 1050 C C . ARG A 1 144 ? -11.839 -7.018 53.387 1.00 57.19 144 ARG A C 1
ATOM 1052 O O . ARG A 1 144 ? -10.720 -7.119 53.874 1.00 57.19 144 ARG A O 1
ATOM 1059 N N . SER A 1 145 ? -12.921 -6.768 54.115 1.00 52.72 145 SER A N 1
ATOM 1060 C CA . SER A 1 145 ? -13.051 -7.154 55.517 1.00 52.72 145 SER A CA 1
ATOM 1061 C C . SER A 1 145 ? -13.956 -8.374 55.563 1.00 52.72 145 SER A C 1
ATOM 1063 O O . SER A 1 145 ? -15.153 -8.240 55.314 1.00 52.72 145 SER A O 1
ATOM 1065 N N . GLN A 1 146 ? -13.333 -9.527 55.782 1.00 42.62 146 GLN A N 1
ATOM 1066 C CA . GLN A 1 146 ? -13.719 -10.693 56.588 1.00 42.62 146 GLN A CA 1
ATOM 1067 C C . GLN A 1 146 ? -12.707 -11.785 56.223 1.00 42.62 146 GLN A C 1
ATOM 1069 O O . GLN A 1 146 ? -12.618 -12.129 55.020 1.00 42.62 146 GLN A O 1
#

Nearest PDB structures (foldseek):
  7s5c-assembly1_I  TM=3.879E-01  e=6.719E+00  Myxococcus xanthus